Protein AF-A0A2M7S4H1-F1 (afdb_monomer)

Secondary structure (DSSP, 8-state):
-EEEE-SS-EEEEETTEEEEEEE--PPPP--S---SSTT--S--------SSPPPHHHHHHHHHTTS--

InterPro domains:
  IPR013320 Concanavalin A-like lectin/glucanase domain superfamily [SSF49899] (3-64)

Radius of gyration: 13.62 Å; Cα contacts (8 Å, |Δi|>4): 55; chains: 1; bounding box: 35×29×29 Å

Structure (mmCIF, N/CA/C/O backbone):
data_AF-A0A2M7S4H1-F1
#
_entry.id   AF-A0A2M7S4H1-F1
#
loop_
_atom_site.group_PDB
_atom_site.id
_atom_site.type_symbol
_atom_site.label_atom_id
_atom_site.label_alt_id
_atom_site.label_comp_id
_atom_site.label_asym_id
_atom_site.label_entity_id
_atom_site.label_seq_id
_atom_site.pdbx_PDB_ins_code
_atom_site.Cartn_x
_atom_site.Cartn_y
_atom_site.Cartn_z
_atom_site.occupancy
_atom_site.B_iso_or_equiv
_atom_site.auth_seq_id
_atom_site.auth_comp_id
_atom_site.auth_asym_id
_atom_site.auth_atom_id
_atom_site.pdbx_PDB_model_num
ATOM 1 N N . MET A 1 1 ? -5.475 -4.467 1.991 1.00 87.19 1 MET A N 1
ATOM 2 C CA . MET A 1 1 ? -4.146 -3.949 2.392 1.00 87.19 1 MET A CA 1
ATOM 3 C C . MET A 1 1 ? -4.034 -2.532 1.864 1.00 87.19 1 MET A C 1
ATOM 5 O O . MET A 1 1 ? -4.533 -2.293 0.774 1.00 87.19 1 MET A O 1
ATOM 9 N N . VAL A 1 2 ? -3.419 -1.617 2.613 1.00 90.75 2 VAL A N 1
ATOM 10 C CA . VAL A 1 2 ? -3.193 -0.225 2.191 1.00 90.75 2 VAL A CA 1
ATOM 11 C C . VAL A 1 2 ? -1.739 0.147 2.477 1.00 90.75 2 VAL A C 1
ATOM 13 O O . VAL A 1 2 ? -1.238 -0.123 3.570 1.00 90.75 2 VAL A O 1
ATOM 16 N N . GLY A 1 3 ? -1.066 0.746 1.495 1.00 90.31 3 GLY A N 1
ATOM 17 C CA . GLY A 1 3 ? 0.259 1.347 1.643 1.00 90.31 3 GLY A CA 1
ATOM 18 C C . GLY A 1 3 ? 0.161 2.864 1.524 1.00 90.31 3 GLY A C 1
ATOM 19 O O . GLY A 1 3 ? -0.514 3.358 0.625 1.00 90.31 3 GLY A O 1
ATOM 20 N N . ILE A 1 4 ? 0.804 3.596 2.436 1.00 90.31 4 ILE A N 1
ATOM 21 C CA . ILE A 1 4 ? 0.746 5.063 2.490 1.00 90.31 4 ILE A CA 1
ATOM 22 C C . ILE A 1 4 ? 2.153 5.630 2.559 1.00 90.31 4 ILE A C 1
ATOM 24 O O . ILE A 1 4 ? 2.891 5.342 3.501 1.00 90.31 4 ILE A O 1
ATOM 28 N N . TRP A 1 5 ? 2.494 6.475 1.594 1.00 89.25 5 TRP A N 1
ATOM 29 C CA . TRP A 1 5 ? 3.696 7.296 1.635 1.00 89.25 5 TRP A CA 1
ATOM 30 C C . TRP A 1 5 ? 3.378 8.653 2.268 1.00 89.25 5 TRP A C 1
ATOM 32 O O . TRP A 1 5 ? 2.540 9.382 1.748 1.00 89.25 5 TRP A O 1
ATOM 42 N N . THR A 1 6 ? 4.027 9.001 3.385 1.00 86.50 6 THR A N 1
ATOM 43 C CA . THR A 1 6 ? 3.765 10.267 4.104 1.00 86.50 6 THR A CA 1
ATOM 44 C C . THR A 1 6 ? 4.757 11.388 3.786 1.00 86.50 6 THR A C 1
ATOM 46 O O . THR A 1 6 ? 4.826 12.353 4.538 1.00 86.50 6 THR A O 1
ATOM 49 N N . GLY A 1 7 ? 5.592 11.239 2.755 1.00 85.19 7 GLY A N 1
ATOM 50 C CA . GLY A 1 7 ? 6.709 12.155 2.475 1.00 85.19 7 GLY A CA 1
ATOM 51 C C . GLY A 1 7 ? 8.010 11.823 3.218 1.00 85.19 7 GLY A C 1
ATOM 52 O O . GLY A 1 7 ? 9.071 12.219 2.769 1.00 85.19 7 GLY A O 1
ATOM 53 N N . GLU A 1 8 ? 7.947 11.048 4.303 1.00 84.38 8 GLU A N 1
ATOM 54 C CA . GLU A 1 8 ? 9.127 10.610 5.077 1.00 84.38 8 GLU A CA 1
ATOM 55 C C . GLU A 1 8 ? 9.251 9.077 5.114 1.00 84.38 8 GLU A C 1
ATOM 57 O O . GLU A 1 8 ? 10.343 8.505 5.169 1.00 84.38 8 GLU A O 1
ATOM 62 N N . LYS A 1 9 ? 8.107 8.384 5.129 1.00 85.94 9 LYS A N 1
ATOM 63 C CA . LYS A 1 9 ? 8.050 6.945 5.364 1.00 85.94 9 LYS A CA 1
ATOM 64 C C . LYS A 1 9 ? 6.867 6.270 4.688 1.00 85.94 9 LYS A C 1
ATOM 66 O O . LYS A 1 9 ? 5.780 6.842 4.583 1.00 85.94 9 LYS A O 1
ATOM 71 N N . LEU A 1 10 ? 7.074 5.010 4.309 1.00 88.06 10 LEU A N 1
ATOM 72 C CA . LEU A 1 10 ? 6.010 4.097 3.913 1.00 88.06 10 LEU A CA 1
ATOM 73 C C . LEU A 1 10 ? 5.419 3.440 5.165 1.00 88.06 10 LEU A C 1
ATOM 75 O O . LEU A 1 10 ? 6.144 2.839 5.962 1.00 88.06 10 LEU A O 1
ATOM 79 N N . GLN A 1 11 ? 4.102 3.540 5.317 1.00 89.50 11 GLN A N 1
ATOM 80 C CA . GLN A 1 11 ? 3.322 2.863 6.349 1.00 89.50 11 GLN A CA 1
ATOM 81 C C . GLN A 1 11 ? 2.442 1.793 5.707 1.00 89.50 11 GLN A C 1
ATOM 83 O O . GLN A 1 11 ? 1.798 2.049 4.688 1.00 89.50 11 GLN A O 1
ATOM 88 N N . LEU A 1 12 ? 2.375 0.614 6.324 1.00 90.25 12 LEU A N 1
ATOM 89 C CA . LEU A 1 12 ? 1.520 -0.480 5.869 1.00 90.25 12 LEU A CA 1
ATOM 90 C C . LEU A 1 12 ? 0.359 -0.700 6.836 1.00 90.25 12 LEU A C 1
ATOM 92 O O . LEU A 1 12 ? 0.542 -0.745 8.053 1.00 90.25 12 LEU A O 1
ATOM 96 N N . TRP A 1 13 ? -0.830 -0.887 6.275 1.00 89.94 13 TRP A N 1
ATOM 97 C CA . TRP A 1 13 ? -2.045 -1.248 6.993 1.00 89.94 13 TRP A CA 1
ATOM 98 C C . TRP A 1 13 ? -2.594 -2.554 6.425 1.00 89.94 13 TRP A C 1
ATOM 100 O O . TRP A 1 13 ? -2.817 -2.680 5.217 1.00 89.94 13 TRP A O 1
ATOM 110 N N . VAL A 1 14 ? -2.843 -3.526 7.298 1.00 89.50 14 VAL A N 1
ATOM 111 C CA . VAL A 1 14 ? -3.434 -4.821 6.934 1.00 89.50 14 VAL A CA 1
ATOM 112 C C . VAL A 1 14 ? -4.695 -5.001 7.761 1.00 89.50 14 VAL A C 1
ATOM 114 O O . VAL A 1 14 ? -4.639 -4.904 8.985 1.00 89.50 14 VAL A O 1
ATOM 117 N N . ASN A 1 15 ? -5.823 -5.248 7.094 1.00 89.25 15 ASN A N 1
ATOM 118 C CA . ASN A 1 15 ? -7.139 -5.410 7.726 1.00 89.25 15 ASN A CA 1
ATOM 119 C C . ASN A 1 15 ? -7.483 -4.247 8.677 1.00 89.25 15 ASN A C 1
ATOM 121 O O . ASN A 1 15 ? -7.840 -4.461 9.830 1.00 89.25 15 ASN A O 1
ATOM 125 N N . GLY A 1 16 ? -7.269 -3.010 8.225 1.00 87.31 16 GLY A N 1
ATOM 126 C CA . GLY A 1 16 ? -7.563 -1.791 8.987 1.00 87.31 16 GLY A CA 1
ATOM 127 C C . GLY A 1 16 ? -6.588 -1.472 10.115 1.00 87.31 16 GLY A C 1
ATOM 128 O O . GLY A 1 16 ? -6.734 -0.442 10.760 1.00 87.31 16 GLY A O 1
ATOM 129 N N . LYS A 1 17 ? -5.569 -2.307 10.351 1.00 87.69 17 LYS A N 1
ATOM 130 C CA . LYS A 1 17 ? -4.602 -2.111 11.437 1.00 87.69 17 LYS A CA 1
ATOM 131 C C . LYS A 1 17 ? -3.230 -1.734 10.897 1.00 87.69 17 LYS A C 1
ATOM 133 O O . LYS A 1 17 ? -2.680 -2.432 10.038 1.00 87.69 17 LYS A O 1
ATOM 138 N N . LYS A 1 18 ? -2.661 -0.658 11.440 1.00 88.12 18 LYS A N 1
ATOM 139 C CA . 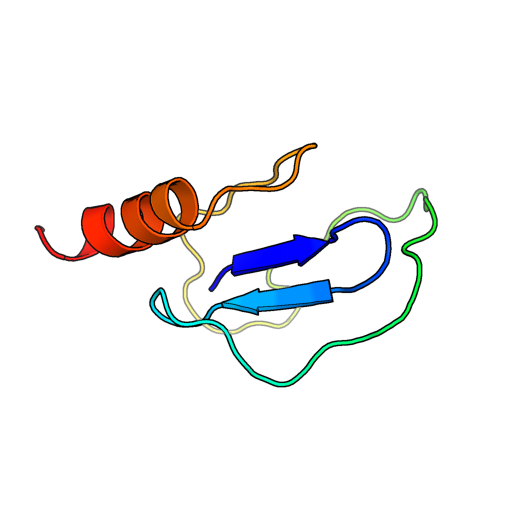LYS A 1 18 ? -1.294 -0.219 11.150 1.00 88.12 18 LYS A CA 1
ATOM 140 C C . LYS A 1 18 ? -0.283 -1.281 11.588 1.00 88.12 18 LYS A C 1
ATOM 142 O O . LYS A 1 18 ? -0.423 -1.883 12.651 1.00 88.12 18 LYS A O 1
ATOM 147 N N . LYS A 1 19 ? 0.735 -1.510 10.763 1.00 89.81 19 LYS A N 1
ATOM 148 C CA . LYS A 1 19 ? 1.879 -2.376 11.068 1.00 89.8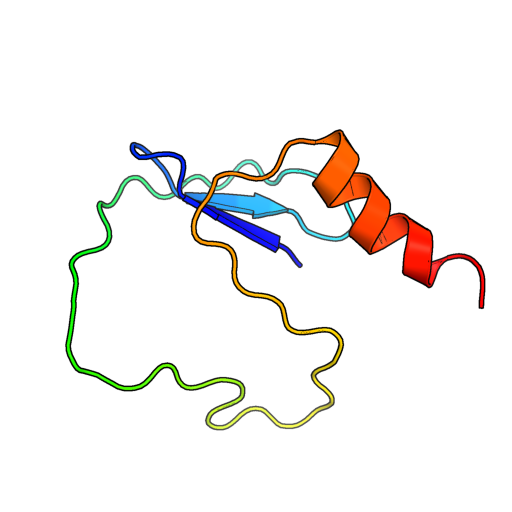1 19 LYS A CA 1
ATOM 149 C C . LYS A 1 19 ? 3.081 -1.537 11.505 1.00 89.81 19 LYS A C 1
ATOM 151 O O . LYS A 1 19 ? 3.245 -0.405 11.059 1.00 89.81 19 LYS A O 1
ATOM 156 N N . GLU A 1 20 ? 3.911 -2.106 12.378 1.00 78.00 20 GLU A N 1
ATOM 157 C CA . GLU A 1 20 ? 5.090 -1.434 12.951 1.00 78.00 20 GLU A CA 1
ATOM 158 C C . GLU A 1 20 ? 6.247 -1.286 11.959 1.00 78.00 20 GLU A C 1
ATOM 160 O O . GLU A 1 20 ? 7.077 -0.393 12.110 1.00 78.00 20 GLU A O 1
ATOM 165 N N . SER A 1 21 ? 6.297 -2.129 10.922 1.00 68.62 21 SER A N 1
ATOM 166 C CA . SER A 1 21 ? 7.333 -2.036 9.896 1.00 68.62 21 SER A CA 1
ATOM 167 C C . SER A 1 21 ? 7.131 -0.776 9.057 1.00 68.62 21 SER A C 1
ATOM 169 O O . SER A 1 21 ? 6.154 -0.635 8.317 1.00 68.62 21 SER A O 1
ATOM 171 N N . ILE A 1 22 ? 8.074 0.148 9.209 1.00 70.75 22 ILE A N 1
ATOM 172 C CA . ILE A 1 22 ? 8.128 1.438 8.538 1.00 70.75 22 ILE A CA 1
ATOM 173 C C . ILE A 1 22 ? 9.384 1.435 7.672 1.00 70.75 22 ILE A C 1
ATOM 175 O O . ILE A 1 22 ? 10.492 1.286 8.187 1.00 70.75 22 ILE A O 1
ATOM 179 N N . ARG A 1 23 ? 9.230 1.633 6.361 1.00 76.00 23 ARG A N 1
ATOM 180 C CA . ARG A 1 23 ? 10.374 1.796 5.453 1.00 76.00 23 ARG A CA 1
ATOM 181 C C . ARG A 1 23 ? 10.641 3.285 5.247 1.00 76.00 23 ARG A C 1
ATOM 183 O O . ARG A 1 23 ? 9.770 4.002 4.757 1.00 76.00 23 ARG A O 1
ATOM 190 N N . LYS A 1 24 ? 11.840 3.735 5.618 1.00 73.94 24 LYS A N 1
ATOM 191 C CA . LYS A 1 24 ? 12.350 5.078 5.314 1.00 73.94 24 LYS A CA 1
ATOM 192 C C . LYS A 1 24 ? 13.083 5.022 3.977 1.00 73.94 24 LYS A C 1
ATOM 194 O O . LYS A 1 24 ? 14.191 4.504 3.899 1.00 73.94 24 LYS A O 1
ATOM 199 N N . MET A 1 25 ? 12.411 5.443 2.917 1.00 72.56 25 MET A N 1
ATOM 200 C CA . MET A 1 25 ? 12.956 5.532 1.563 1.00 72.56 25 MET A CA 1
ATOM 201 C C . MET A 1 25 ? 12.064 6.469 0.772 1.00 72.56 25 MET A C 1
ATOM 203 O O . MET A 1 25 ? 10.861 6.246 0.763 1.00 72.56 25 MET A O 1
ATOM 207 N N . GLU A 1 26 ? 12.638 7.447 0.085 1.00 77.69 26 GLU A N 1
ATOM 208 C CA . GLU A 1 26 ? 11.886 8.351 -0.781 1.00 77.69 26 GLU A CA 1
ATOM 209 C C . GLU A 1 26 ? 11.581 7.671 -2.126 1.00 77.69 26 GLU A C 1
ATOM 211 O O . GLU A 1 26 ? 12.505 7.209 -2.799 1.00 77.69 26 GLU A O 1
ATOM 216 N N . PRO A 1 27 ? 10.304 7.563 -2.536 1.00 78.56 27 PRO A N 1
ATOM 217 C CA . PRO A 1 27 ? 9.958 7.151 -3.886 1.00 78.56 27 PRO A CA 1
ATOM 218 C C . PRO A 1 27 ? 10.469 8.190 -4.886 1.00 78.56 27 PRO A C 1
ATOM 220 O O . PRO A 1 27 ? 10.197 9.380 -4.738 1.00 78.56 27 PRO A O 1
ATOM 223 N N . SER A 1 28 ? 11.166 7.740 -5.926 1.00 83.75 28 SER A N 1
ATOM 224 C CA . SER A 1 28 ? 11.539 8.585 -7.063 1.00 83.75 28 SER A CA 1
ATOM 225 C C . SER A 1 28 ? 10.593 8.327 -8.239 1.00 83.75 28 SER A C 1
ATOM 227 O O . SER A 1 28 ? 10.219 7.171 -8.462 1.00 83.75 28 SER A O 1
ATOM 229 N N . PRO A 1 29 ? 10.204 9.365 -9.001 1.00 84.38 29 PRO A N 1
ATOM 230 C CA . PRO A 1 29 ? 9.469 9.180 -10.244 1.00 84.38 29 PRO A CA 1
ATOM 231 C C . PRO A 1 29 ? 10.247 8.277 -11.205 1.00 84.38 29 PRO A C 1
ATOM 233 O O . PRO A 1 29 ? 11.470 8.372 -11.306 1.00 84.38 29 PRO A O 1
ATOM 236 N N . ALA A 1 30 ? 9.531 7.414 -11.914 1.00 87.88 30 ALA A N 1
ATOM 237 C CA . ALA A 1 30 ? 10.079 6.597 -12.984 1.00 87.88 30 ALA A CA 1
ATOM 238 C C . ALA A 1 30 ? 9.016 6.415 -14.068 1.00 87.88 30 ALA A C 1
ATOM 240 O O . ALA A 1 30 ? 7.828 6.342 -13.756 1.00 87.88 30 ALA A O 1
ATOM 241 N N . ASP A 1 31 ? 9.456 6.264 -15.315 1.00 93.50 31 ASP A N 1
ATOM 242 C CA . ASP A 1 31 ? 8.568 6.046 -16.468 1.00 93.50 31 ASP A CA 1
ATOM 243 C C . ASP A 1 31 ? 8.156 4.574 -16.635 1.00 93.50 31 ASP A C 1
ATOM 245 O O . ASP A 1 31 ? 7.466 4.201 -17.584 1.00 93.50 31 ASP A O 1
ATOM 249 N N . ASN A 1 32 ? 8.580 3.709 -15.710 1.00 90.75 32 ASN A N 1
ATOM 250 C CA . ASN A 1 32 ? 8.182 2.311 -15.716 1.00 90.75 32 ASN A CA 1
ATOM 251 C C . ASN A 1 32 ? 6.672 2.196 -15.442 1.00 90.75 32 ASN A C 1
ATOM 253 O O . ASN A 1 32 ? 6.170 2.834 -14.512 1.00 90.75 32 ASN A O 1
ATOM 257 N N . PRO A 1 33 ? 5.940 1.354 -16.190 1.00 91.56 33 PRO A N 1
ATOM 258 C CA . PRO A 1 33 ? 4.520 1.149 -15.946 1.00 91.56 33 PRO A CA 1
ATOM 259 C C . PRO A 1 33 ? 4.279 0.554 -14.553 1.00 91.56 33 PRO A C 1
ATOM 261 O O . PRO A 1 33 ? 5.043 -0.285 -14.070 1.00 91.56 33 PRO A O 1
ATOM 264 N N . VAL A 1 34 ? 3.169 0.943 -13.920 1.00 90.31 34 VAL A N 1
ATOM 265 C CA . VAL A 1 34 ? 2.708 0.307 -12.680 1.00 90.31 34 VAL A CA 1
ATOM 266 C C . VAL A 1 34 ? 2.143 -1.069 -13.023 1.00 90.31 34 VAL A C 1
ATOM 268 O O . VAL A 1 34 ? 1.098 -1.180 -13.661 1.00 90.31 34 VAL A O 1
ATOM 271 N N . LEU A 1 35 ? 2.829 -2.123 -12.585 1.00 93.69 35 LEU A N 1
ATOM 272 C CA . LEU A 1 35 ? 2.379 -3.502 -12.758 1.00 93.69 35 LEU A CA 1
ATOM 273 C C . LEU A 1 35 ? 1.655 -3.983 -11.497 1.00 93.69 35 LEU A C 1
ATOM 275 O O . LEU A 1 35 ? 2.211 -3.944 -10.399 1.00 93.69 35 LEU A O 1
ATOM 279 N N . ILE A 1 36 ? 0.429 -4.481 -11.654 1.00 93.50 36 ILE A N 1
ATOM 280 C CA . ILE A 1 36 ? -0.361 -5.088 -10.575 1.00 93.50 36 ILE A CA 1
ATOM 281 C C . ILE A 1 36 ? -0.545 -6.571 -10.898 1.00 93.50 36 ILE A C 1
ATOM 283 O O . ILE A 1 36 ? -1.013 -6.919 -11.976 1.00 93.50 36 ILE A O 1
ATOM 287 N N . GLY A 1 37 ? -0.168 -7.449 -9.963 1.00 95.12 37 GLY A N 1
ATOM 288 C CA . GLY A 1 37 ? -0.375 -8.895 -10.100 1.00 95.12 37 GLY A CA 1
ATOM 289 C C . GLY A 1 37 ? 0.615 -9.625 -11.017 1.00 95.12 37 GLY A C 1
ATOM 290 O O . GLY A 1 37 ? 0.350 -10.761 -11.396 1.00 95.12 37 GLY A O 1
ATOM 291 N N . ALA A 1 38 ? 1.756 -9.023 -11.369 1.00 94.56 38 ALA A N 1
ATOM 292 C CA . ALA A 1 38 ? 2.776 -9.684 -12.188 1.00 94.56 38 ALA A CA 1
ATOM 293 C C . ALA A 1 38 ? 3.262 -10.990 -11.525 1.00 94.56 38 ALA A C 1
ATOM 295 O O . ALA A 1 38 ? 3.867 -10.964 -10.455 1.00 94.56 38 ALA A O 1
ATOM 296 N N . GLY A 1 39 ? 2.962 -12.133 -12.153 1.00 94.38 39 GLY A N 1
ATOM 297 C CA . GLY A 1 39 ? 3.281 -13.468 -11.627 1.00 94.38 39 GLY A CA 1
ATOM 298 C C . GLY A 1 39 ? 2.433 -13.918 -10.428 1.00 94.38 39 GLY A C 1
ATOM 299 O O . GLY A 1 39 ? 2.718 -14.964 -9.848 1.00 94.38 39 GLY A O 1
ATOM 300 N N . PHE A 1 40 ? 1.403 -13.158 -1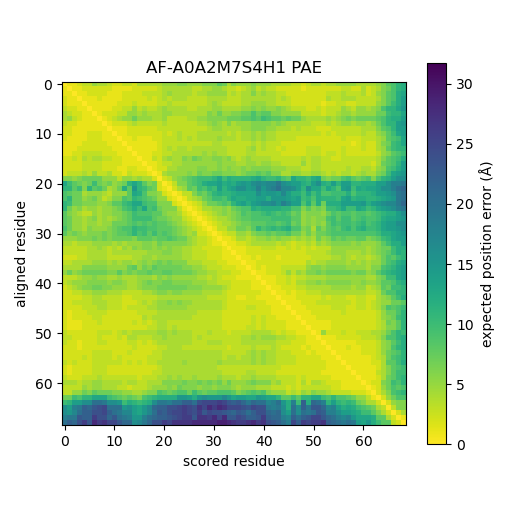0.039 1.00 96.00 40 PHE A N 1
ATOM 301 C CA . PHE A 1 40 ? 0.512 -13.525 -8.939 1.00 96.00 40 PHE A CA 1
ATOM 302 C C . PHE A 1 40 ? -0.574 -14.498 -9.413 1.00 96.00 40 PHE A C 1
ATOM 304 O O . PHE A 1 40 ? -1.271 -14.233 -10.389 1.00 96.00 40 PHE A O 1
ATOM 311 N N . ILE A 1 41 ? -0.748 -15.606 -8.687 1.00 96.00 41 ILE A N 1
ATOM 312 C CA . ILE A 1 41 ? -1.814 -16.585 -8.924 1.00 96.00 41 ILE A CA 1
ATOM 313 C C . ILE A 1 41 ? -2.843 -16.440 -7.800 1.00 96.00 41 ILE A C 1
ATOM 315 O O . ILE A 1 41 ? -2.604 -16.856 -6.668 1.00 96.00 41 ILE A O 1
ATOM 319 N N . GLY A 1 42 ? -3.980 -15.819 -8.111 1.00 95.12 42 GLY A N 1
ATOM 320 C CA . GLY A 1 42 ? -5.055 -15.546 -7.159 1.00 95.12 42 GLY A CA 1
ATOM 321 C C . GLY A 1 42 ? -5.989 -14.444 -7.656 1.00 95.12 42 GLY A C 1
ATOM 322 O O . GLY A 1 42 ? -5.963 -14.084 -8.831 1.00 95.12 42 GLY A O 1
ATOM 323 N N . MET A 1 43 ? -6.806 -13.892 -6.756 1.00 94.94 43 MET A N 1
ATOM 324 C CA . MET A 1 43 ? -7.716 -12.783 -7.065 1.00 94.94 43 MET A CA 1
ATOM 325 C C . MET A 1 43 ? -7.230 -11.486 -6.415 1.00 94.94 43 MET A C 1
ATOM 327 O O . MET A 1 43 ? -6.890 -11.460 -5.231 1.00 94.9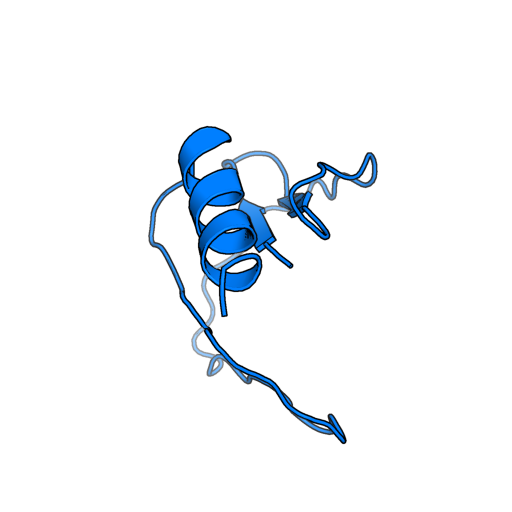4 43 MET A O 1
ATOM 331 N N . ILE A 1 44 ? -7.212 -10.411 -7.201 1.00 94.31 44 ILE A N 1
ATOM 332 C CA . ILE A 1 44 ? -6.981 -9.035 -6.755 1.00 94.31 44 ILE A CA 1
ATOM 333 C C . ILE A 1 44 ? -8.246 -8.258 -7.094 1.00 94.31 44 ILE A C 1
ATOM 335 O O . ILE A 1 44 ? -8.762 -8.381 -8.200 1.00 94.31 44 ILE A O 1
ATOM 339 N N . ASP A 1 45 ? -8.735 -7.465 -6.150 1.00 93.56 45 ASP A N 1
ATOM 340 C CA . ASP A 1 45 ? -9.959 -6.689 -6.310 1.00 93.56 45 ASP A CA 1
ATOM 341 C C . ASP A 1 45 ? -9.861 -5.368 -5.532 1.00 93.56 45 ASP A C 1
ATOM 343 O O . ASP A 1 45 ? -9.050 -5.249 -4.603 1.00 93.56 45 ASP A O 1
ATOM 347 N N . GLU A 1 46 ? -10.704 -4.396 -5.884 1.00 93.56 46 GLU A N 1
ATOM 348 C CA . GLU A 1 46 ? -10.863 -3.107 -5.200 1.00 93.56 46 GLU A CA 1
ATOM 349 C C . GLU A 1 46 ? 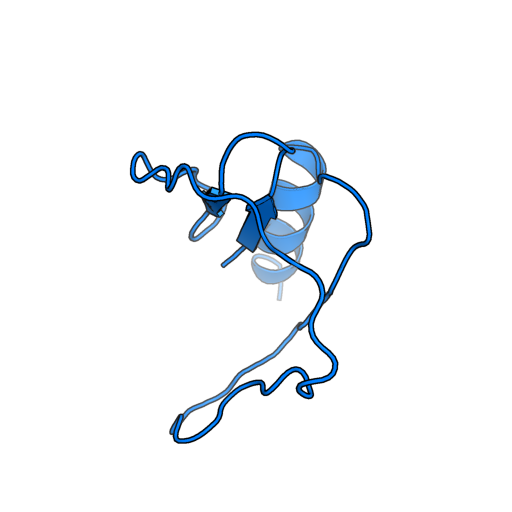-9.593 -2.230 -5.190 1.00 93.56 46 GLU A C 1
ATOM 351 O O . GLU A 1 46 ? -9.300 -1.528 -4.215 1.00 93.56 46 GLU A O 1
ATOM 356 N N . VAL A 1 47 ? -8.827 -2.257 -6.287 1.00 92.75 47 VAL A N 1
ATOM 357 C CA . VAL A 1 47 ? -7.584 -1.484 -6.434 1.00 92.75 47 VAL A CA 1
ATOM 358 C C . VAL A 1 47 ? -7.877 0.008 -6.587 1.00 92.75 47 VAL A C 1
ATOM 360 O O . VAL A 1 47 ? -8.628 0.421 -7.467 1.00 92.75 47 VAL A O 1
ATOM 363 N N . ARG A 1 48 ? -7.233 0.832 -5.753 1.00 94.25 48 ARG A N 1
ATOM 364 C CA . ARG A 1 48 ? -7.324 2.298 -5.788 1.00 94.25 48 ARG A CA 1
ATOM 365 C C . ARG A 1 48 ? -5.940 2.923 -5.598 1.00 94.25 48 ARG A C 1
ATOM 367 O O . ARG A 1 48 ? -5.133 2.404 -4.828 1.00 94.25 48 ARG A O 1
ATOM 374 N N . ILE A 1 49 ? -5.680 4.037 -6.284 1.00 93.00 49 ILE A N 1
ATOM 375 C CA . ILE A 1 49 ? -4.443 4.826 -6.175 1.00 93.00 49 ILE A CA 1
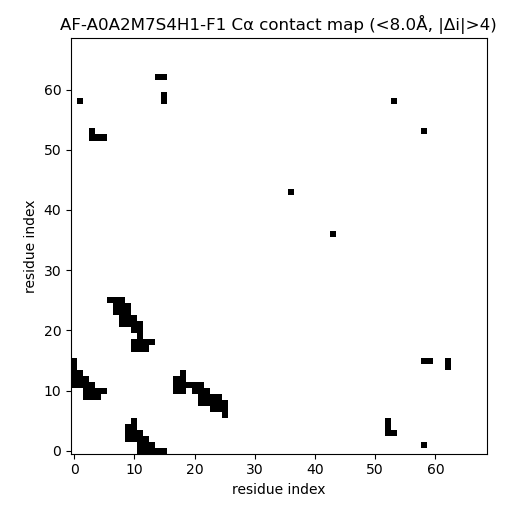ATOM 376 C C . ILE A 1 49 ? -4.827 6.279 -5.896 1.00 93.00 49 ILE A C 1
ATOM 378 O O . ILE A 1 49 ? -5.701 6.829 -6.562 1.00 93.00 49 ILE A O 1
ATOM 382 N N . TYR A 1 50 ? -4.159 6.896 -4.922 1.00 94.56 50 TYR A N 1
ATOM 383 C CA . TYR A 1 50 ? -4.416 8.269 -4.497 1.00 94.56 50 TYR A CA 1
ATOM 384 C C . TYR A 1 50 ? -3.147 9.105 -4.612 1.00 94.56 50 TYR A C 1
ATOM 386 O O . TYR A 1 50 ? -2.066 8.665 -4.228 1.00 94.56 50 TYR A O 1
ATOM 394 N N . ASN A 1 51 ? -3.294 10.345 -5.070 1.00 93.00 51 ASN A N 1
ATOM 395 C CA . ASN A 1 51 ? -2.231 11.353 -5.084 1.00 93.00 51 ASN A CA 1
ATOM 396 C C . ASN A 1 51 ? -2.139 12.136 -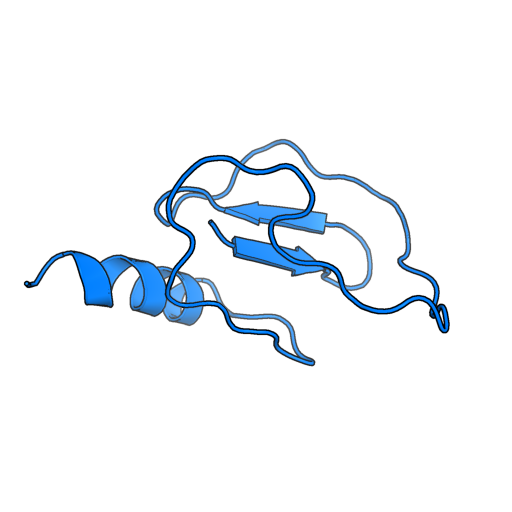3.757 1.00 93.00 51 ASN A C 1
ATOM 398 O O . ASN A 1 51 ? -1.595 13.237 -3.720 1.00 93.00 51 ASN A O 1
ATOM 402 N N . ARG A 1 52 ? -2.697 11.586 -2.673 1.00 93.25 52 ARG A N 1
ATOM 403 C CA . ARG A 1 52 ? -2.706 12.177 -1.333 1.00 93.25 52 ARG A CA 1
ATOM 404 C C . ARG A 1 52 ? -2.570 11.104 -0.263 1.00 93.25 52 ARG A C 1
ATOM 406 O O . ARG A 1 52 ? -2.865 9.932 -0.492 1.00 93.25 52 ARG A O 1
ATOM 413 N N . VAL A 1 53 ? -2.175 11.538 0.927 1.00 91.56 53 VAL A N 1
ATOM 414 C CA . VAL A 1 53 ? -2.203 10.709 2.134 1.00 91.56 53 VAL A CA 1
ATOM 415 C C . VAL A 1 53 ? -3.661 10.479 2.547 1.00 91.56 53 VAL A C 1
ATOM 417 O O . VAL A 1 53 ? -4.459 11.417 2.540 1.00 91.56 53 VAL A O 1
ATOM 420 N N . LEU A 1 54 ? -4.003 9.236 2.894 1.00 93.19 54 LEU A N 1
ATOM 421 C CA . LEU A 1 54 ? -5.313 8.877 3.446 1.00 93.19 54 LEU A CA 1
ATOM 422 C C . LEU A 1 54 ? -5.317 8.996 4.974 1.00 93.19 54 LEU A C 1
ATOM 424 O O . LEU A 1 54 ? -4.318 8.661 5.623 1.00 93.19 54 LEU A O 1
ATOM 428 N N . SER A 1 55 ? -6.441 9.428 5.547 1.00 91.81 55 SER A N 1
ATOM 429 C CA . SER A 1 55 ? -6.648 9.455 6.998 1.00 91.81 55 SER A CA 1
ATOM 430 C C . SER A 1 55 ? -6.964 8.054 7.557 1.00 91.81 55 SER A C 1
ATOM 432 O O . SER A 1 55 ? -7.402 7.172 6.812 1.00 91.81 55 SER A O 1
ATOM 434 N N . PRO A 1 56 ? -6.771 7.810 8.867 1.00 88.00 56 PRO A N 1
ATOM 435 C CA . PRO A 1 56 ? -7.173 6.554 9.505 1.00 88.00 56 PRO A CA 1
ATOM 436 C C . PRO A 1 56 ? -8.648 6.186 9.289 1.00 88.00 56 PRO A C 1
ATOM 438 O O . PRO A 1 56 ? -8.962 5.011 9.107 1.00 88.00 56 PRO A O 1
ATOM 441 N N . GLU A 1 57 ? -9.541 7.174 9.272 1.00 90.62 57 GLU A N 1
ATOM 442 C CA . GLU A 1 57 ? -10.980 6.998 9.060 1.00 90.62 57 GLU A CA 1
ATOM 443 C C . GLU A 1 57 ? -11.277 6.553 7.623 1.00 90.62 57 GLU A C 1
ATOM 445 O O . GLU A 1 57 ? -12.065 5.633 7.414 1.00 90.62 57 GLU A O 1
ATOM 450 N N . GLU A 1 58 ? -10.597 7.140 6.633 1.00 91.88 58 GLU A N 1
ATOM 451 C CA . GLU A 1 58 ? -10.716 6.737 5.224 1.00 91.88 58 GLU A CA 1
ATOM 452 C C . GLU A 1 58 ? -10.208 5.309 5.007 1.00 91.88 58 GLU A C 1
ATOM 454 O O . GLU A 1 58 ? -1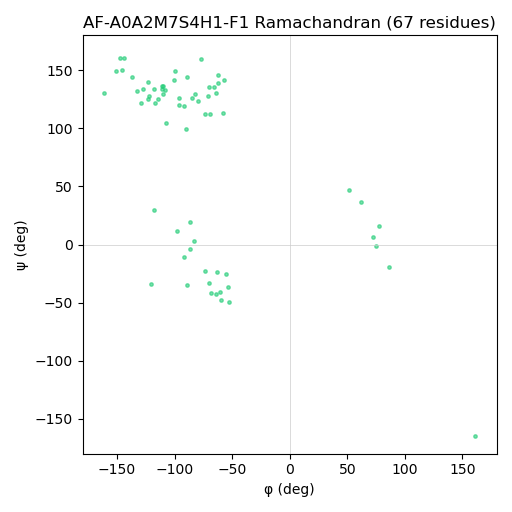0.850 4.498 4.337 1.00 91.88 58 GLU A O 1
ATOM 459 N N . ILE A 1 59 ? -9.079 4.964 5.636 1.00 89.88 59 ILE A N 1
ATOM 460 C CA . ILE A 1 59 ? -8.556 3.595 5.628 1.00 89.88 59 ILE A CA 1
ATOM 461 C C . ILE A 1 59 ? -9.591 2.647 6.237 1.00 89.88 59 ILE A C 1
ATOM 463 O O . ILE A 1 59 ? -9.873 1.606 5.646 1.00 89.88 59 ILE A O 1
ATOM 467 N N . ALA A 1 60 ? -10.160 2.992 7.396 1.00 86.94 60 ALA A N 1
ATOM 468 C CA . ALA A 1 60 ? -11.171 2.179 8.064 1.00 86.94 60 ALA A CA 1
ATOM 469 C C . ALA A 1 60 ? -12.421 1.987 7.193 1.00 86.94 60 ALA A C 1
ATOM 471 O O . ALA A 1 60 ? -12.913 0.861 7.105 1.00 86.94 60 ALA A O 1
ATOM 472 N N . GLY A 1 61 ? -12.871 3.033 6.491 1.00 85.88 61 GLY A N 1
ATOM 473 C CA . GLY A 1 61 ? -13.967 2.964 5.522 1.00 85.88 61 GLY A CA 1
ATOM 474 C C . GLY A 1 61 ? -13.749 1.871 4.474 1.00 85.88 61 GLY A C 1
ATOM 475 O O . GLY A 1 61 ? -14.592 0.990 4.325 1.00 85.88 61 GLY A O 1
ATOM 476 N N . HIS A 1 62 ? -12.565 1.820 3.856 1.00 86.81 62 HIS A N 1
ATOM 477 C CA . HIS A 1 62 ? -12.233 0.791 2.858 1.00 86.81 62 HIS A CA 1
ATOM 478 C C . HIS A 1 62 ? -12.225 -0.651 3.394 1.00 86.81 62 HIS A C 1
ATOM 480 O O . HIS A 1 62 ? -12.370 -1.600 2.622 1.00 86.81 62 HIS A O 1
ATOM 486 N N . T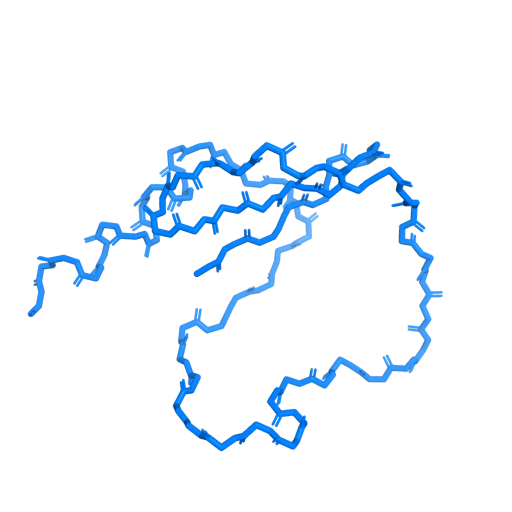YR A 1 63 ? -12.028 -0.848 4.701 1.00 81.69 63 TYR A N 1
ATOM 487 C CA . TYR A 1 63 ? -12.126 -2.173 5.323 1.00 81.69 63 TYR A CA 1
ATOM 488 C C . TYR A 1 63 ? -13.549 -2.494 5.797 1.00 81.69 63 TYR A C 1
ATOM 490 O O . TYR A 1 63 ? -13.963 -3.649 5.711 1.00 81.69 63 TYR A O 1
ATOM 498 N N . GLY A 1 64 ? -14.296 -1.492 6.269 1.00 67.88 64 GLY A N 1
ATOM 499 C CA . GLY A 1 64 ? -15.686 -1.622 6.710 1.00 67.88 64 GLY A CA 1
ATOM 500 C C . GLY A 1 64 ? -16.667 -1.867 5.563 1.00 67.88 64 GLY A C 1
ATOM 501 O O . GLY A 1 64 ? -17.598 -2.652 5.727 1.00 67.88 64 GLY A O 1
ATOM 502 N N . GLU A 1 65 ? -16.408 -1.305 4.379 1.00 59.09 65 GLU A N 1
ATOM 503 C CA . GLU A 1 65 ? -17.184 -1.565 3.154 1.00 59.09 65 GLU A CA 1
ATOM 504 C C . GLU A 1 65 ? -17.256 -3.063 2.798 1.00 59.09 65 GLU A C 1
ATOM 506 O O . GLU A 1 65 ? -18.226 -3.506 2.186 1.00 59.09 65 GLU A O 1
ATOM 511 N N . LYS A 1 66 ? -16.273 -3.873 3.224 1.00 52.34 66 LYS A N 1
ATOM 512 C CA . LYS A 1 66 ? -16.237 -5.323 2.965 1.00 52.34 66 LYS A CA 1
ATOM 513 C C . LYS A 1 66 ? -16.880 -6.190 4.054 1.00 52.34 66 LYS A C 1
ATOM 515 O O . LYS A 1 66 ? -17.064 -7.377 3.819 1.00 52.34 66 LYS A O 1
ATOM 520 N N . ALA A 1 67 ? -17.215 -5.641 5.225 1.00 49.25 67 ALA A N 1
ATOM 521 C CA . ALA A 1 67 ? -17.797 -6.409 6.336 1.00 49.25 67 ALA A CA 1
ATOM 522 C C . ALA A 1 67 ? -19.331 -6.536 6.269 1.00 49.25 67 ALA A C 1
ATOM 524 O O . ALA A 1 67 ? -19.919 -7.201 7.116 1.00 49.25 67 ALA A O 1
ATOM 525 N N . SER A 1 68 ? -19.978 -5.896 5.290 1.00 45.19 68 SER A N 1
ATOM 526 C CA . SER A 1 68 ? -21.441 -5.817 5.201 1.00 45.19 68 SER A CA 1
ATOM 527 C C . SER A 1 68 ? -22.027 -6.462 3.938 1.00 45.19 68 SER A C 1
ATOM 529 O O . SER A 1 68 ? -23.072 -6.013 3.462 1.00 45.19 68 SER A O 1
ATOM 531 N N . LYS A 1 69 ? -21.385 -7.491 3.379 1.00 38.53 69 LYS A N 1
ATOM 532 C CA . LYS A 1 69 ? -21.900 -8.192 2.198 1.00 38.53 69 LYS A CA 1
ATOM 533 C C . LYS A 1 69 ? -21.883 -9.702 2.369 1.00 38.53 69 LYS A C 1
ATOM 535 O O . LYS A 1 69 ? -20.894 -10.203 2.944 1.00 38.53 69 LYS A O 1
#

Mean predicted aligned error: 5.82 Å

Solvent-accessible surface area (backbone atoms only — not comparable to full-atom values): 4851 Å² total; per-residue (Å²): 118,49,79,42,66,72,89,65,35,36,43,39,27,54,88,66,38,78,51,86,70,65,49,77,62,85,87,72,92,70,92,70,78,90,78,79,66,82,92,59,88,81,88,85,78,90,87,82,87,72,101,62,76,79,53,72,66,59,50,38,47,70,47,53,71,66,74,77,118

Organism: NCBI:txid1974543

Foldseek 3Di:
DDWFDPVQWIWDDDLLHTDPDIDGDDDDDDPDDDDDQVVNDDDDDDDDDDPDGDDSVRSVVVNVVPVPD

pLDDT: mean 85.27, std 12.23, range [38.53, 96.0]

Sequence (69 aa):
MVGIWTGEKLQLWVNGKKKESIRKMEPSPADNPVLIGAGFIGMIDEVRIYNRVLSPEEIAGHYGEKASK